Protein AF-A0A227J1B4-F1 (afdb_monomer_lite)

Secondary structure (DSSP, 8-state):
-EEEEEE------STT--SEEEEEE---TT--HHHHHHHHHHHHHHHHHHHHHH-HHHHHHHHHHT-TTHHHHHHHHHHSPPPP--HHHHHHHHHHT-

pLDDT: mean 96.4, std 2.88, range [72.44, 98.31]

Radius of gyration: 17.54 Å; chains: 1; bounding box: 39×41×45 Å

Sequence (98 aa):
YTFGPTFRAENSNTSRHLAEFWMVEPEVAFAELDDVAKLAEDMLKYVFKAVLEERRDDLEFFAQRIDKQAITRLEQFVSSDFAQVDYTDAIQILLDSG

Structure (mmCIF, N/CA/C/O backbone):
data_AF-A0A227J1B4-F1
#
_entry.id   AF-A0A227J1B4-F1
#
loop_
_atom_site.group_PDB
_atom_site.id
_atom_site.type_symbol
_atom_site.label_atom_id
_atom_site.label_alt_id
_atom_site.label_comp_id
_atom_site.label_asym_id
_atom_site.label_entity_id
_atom_site.label_seq_id
_atom_site.pdbx_PDB_ins_code
_atom_site.Cartn_x
_atom_site.Cartn_y
_atom_site.Cartn_z
_atom_site.occupancy
_atom_site.B_iso_or_equiv
_atom_site.auth_seq_id
_atom_site.auth_comp_id
_atom_site.auth_asym_id
_atom_site.auth_atom_id
_atom_site.pdbx_PDB_model_num
ATOM 1 N N . TYR A 1 1 ? 1.575 -11.744 -12.923 1.00 90.56 1 TYR A N 1
ATOM 2 C CA . TYR A 1 1 ? 2.324 -11.146 -11.806 1.00 90.56 1 TYR A CA 1
ATOM 3 C C . TYR A 1 1 ? 3.184 -12.225 -11.167 1.00 90.56 1 TYR A C 1
ATOM 5 O O . TYR A 1 1 ? 2.797 -13.392 -11.220 1.00 90.56 1 TYR A O 1
ATOM 13 N N . THR A 1 2 ? 4.341 -11.867 -10.620 1.00 96.06 2 THR A N 1
ATOM 14 C CA . THR A 1 2 ? 5.159 -12.761 -9.787 1.00 96.06 2 THR A CA 1
ATOM 15 C C . THR A 1 2 ? 4.720 -12.638 -8.328 1.00 96.06 2 THR A C 1
ATOM 17 O O . THR A 1 2 ? 4.209 -11.602 -7.905 1.00 96.06 2 THR A O 1
ATOM 20 N N . PHE A 1 3 ? 4.896 -13.707 -7.557 1.00 97.81 3 PHE A N 1
ATOM 21 C CA . PHE A 1 3 ? 4.794 -13.681 -6.101 1.00 97.81 3 PHE A CA 1
ATOM 22 C C . PHE A 1 3 ? 5.837 -14.658 -5.565 1.00 97.81 3 PHE A C 1
ATOM 24 O O . PHE A 1 3 ? 5.656 -15.874 -5.645 1.00 97.81 3 PHE A O 1
ATOM 31 N N . GLY A 1 4 ? 6.963 -14.132 -5.089 1.00 97.44 4 GLY A N 1
ATOM 32 C CA . GLY A 1 4 ? 8.110 -14.956 -4.727 1.00 97.44 4 GLY A CA 1
ATOM 33 C C . GLY A 1 4 ? 9.073 -14.289 -3.750 1.00 97.44 4 GLY A C 1
ATOM 34 O O . GLY A 1 4 ? 8.955 -13.090 -3.473 1.00 97.44 4 GLY A O 1
ATOM 35 N N . PRO A 1 5 ? 10.031 -15.066 -3.217 1.00 96.75 5 PRO A N 1
ATOM 36 C CA . PRO A 1 5 ? 11.082 -14.539 -2.364 1.00 96.75 5 PRO A CA 1
ATOM 37 C C . PRO A 1 5 ? 12.055 -13.675 -3.174 1.00 96.75 5 PRO A C 1
ATOM 39 O O . PRO A 1 5 ? 12.401 -13.982 -4.314 1.00 96.75 5 PRO A O 1
ATOM 42 N N . THR A 1 6 ? 12.514 -12.595 -2.557 1.00 97.12 6 THR A N 1
ATOM 43 C CA . THR A 1 6 ? 13.523 -11.662 -3.057 1.00 97.12 6 THR A CA 1
ATOM 44 C C . THR A 1 6 ? 14.578 -11.457 -1.979 1.00 97.12 6 THR A C 1
ATOM 46 O O . THR A 1 6 ? 14.276 -11.447 -0.785 1.00 97.12 6 THR A O 1
ATOM 49 N N . PHE A 1 7 ? 15.825 -11.282 -2.408 1.00 97.06 7 PHE A N 1
ATOM 50 C CA . PHE A 1 7 ? 16.980 -11.204 -1.523 1.00 97.06 7 PHE A CA 1
ATOM 51 C C . PHE A 1 7 ? 17.697 -9.867 -1.698 1.00 97.06 7 PHE A C 1
ATOM 53 O O . PHE A 1 7 ? 17.908 -9.413 -2.824 1.00 97.06 7 PHE A O 1
ATOM 60 N N . ARG A 1 8 ? 18.117 -9.253 -0.590 1.00 96.50 8 ARG A N 1
ATOM 61 C CA . ARG A 1 8 ? 19.001 -8.081 -0.583 1.00 96.50 8 ARG A CA 1
ATOM 62 C C . ARG A 1 8 ? 20.243 -8.378 0.244 1.00 96.50 8 ARG A C 1
ATOM 64 O O . ARG A 1 8 ? 20.152 -8.764 1.402 1.00 96.50 8 ARG A O 1
ATOM 71 N N . ALA A 1 9 ? 21.409 -8.160 -0.357 1.00 96.06 9 ALA A N 1
ATOM 72 C CA . ALA A 1 9 ? 22.714 -8.403 0.265 1.00 96.06 9 ALA A CA 1
ATOM 73 C C . ALA A 1 9 ? 23.316 -7.151 0.940 1.00 96.06 9 ALA A C 1
ATOM 75 O O . ALA A 1 9 ? 24.506 -7.117 1.248 1.00 96.06 9 ALA A O 1
ATOM 76 N N . GLU A 1 10 ? 22.521 -6.098 1.130 1.00 93.12 10 GLU A N 1
ATOM 77 C CA . GLU A 1 10 ? 22.970 -4.852 1.752 1.00 93.12 10 GLU A CA 1
ATOM 78 C C . GLU A 1 10 ? 23.209 -5.030 3.261 1.00 93.12 10 GLU A C 1
ATOM 80 O O . GLU A 1 10 ? 22.401 -5.631 3.966 1.00 93.12 10 GLU A O 1
ATOM 85 N N . ASN A 1 11 ? 24.315 -4.486 3.783 1.00 93.12 11 ASN A N 1
ATOM 86 C CA . ASN A 1 11 ? 24.608 -4.513 5.220 1.00 93.12 11 ASN A CA 1
ATOM 87 C C . ASN A 1 11 ? 23.810 -3.422 5.954 1.00 93.12 11 ASN A C 1
ATOM 89 O O . ASN A 1 11 ? 24.361 -2.401 6.369 1.00 93.12 11 ASN A O 1
ATOM 93 N N . SER A 1 12 ? 22.497 -3.620 6.060 1.00 90.75 12 SER A N 1
ATOM 94 C CA . SER A 1 12 ? 21.561 -2.662 6.644 1.00 90.75 12 SER A CA 1
ATOM 95 C C . SER A 1 12 ? 20.791 -3.298 7.796 1.00 90.75 12 SER A C 1
ATOM 97 O O . SER A 1 12 ? 19.941 -4.159 7.587 1.00 90.75 12 SER A O 1
ATOM 99 N N . ASN A 1 13 ? 21.081 -2.864 9.025 1.00 91.88 13 ASN A N 1
ATOM 100 C CA . ASN A 1 13 ? 20.427 -3.371 10.230 1.00 91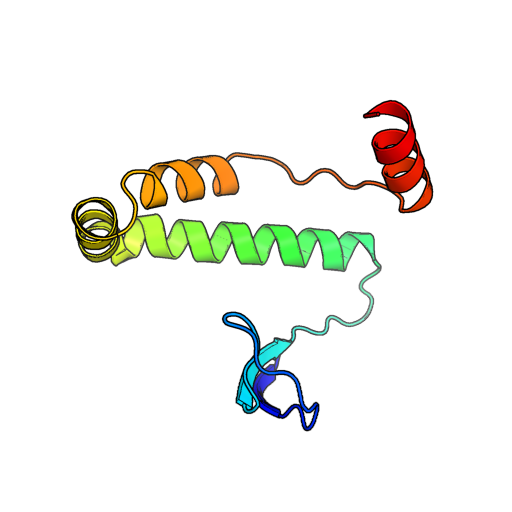.88 13 ASN A CA 1
ATOM 101 C C . ASN A 1 13 ? 19.490 -2.309 10.817 1.00 91.88 13 ASN A C 1
ATOM 103 O O . ASN A 1 13 ? 19.862 -1.551 11.714 1.00 91.88 13 ASN A O 1
ATOM 107 N N . THR A 1 14 ? 18.278 -2.231 10.273 1.00 94.75 14 THR A N 1
ATOM 108 C CA . THR A 1 14 ? 17.203 -1.378 10.797 1.00 94.75 14 THR A CA 1
ATOM 109 C C . THR A 1 14 ? 15.974 -2.230 11.090 1.00 94.75 14 THR A C 1
ATOM 111 O O . THR A 1 14 ? 15.830 -3.323 10.549 1.00 94.75 14 THR A O 1
ATOM 114 N N . SER A 1 15 ? 15.032 -1.717 11.884 1.00 95.44 15 SER A N 1
ATOM 115 C CA . SER A 1 15 ? 13.773 -2.418 12.182 1.00 95.44 15 SER A CA 1
ATOM 116 C C . SER A 1 15 ? 12.852 -2.626 10.969 1.00 95.44 15 SER A C 1
ATOM 118 O O . SER A 1 15 ? 11.801 -3.244 11.116 1.00 95.44 15 SER A O 1
ATOM 120 N N . ARG A 1 16 ? 13.211 -2.101 9.787 1.00 94.62 16 ARG A N 1
ATOM 121 C CA . ARG A 1 16 ? 12.407 -2.153 8.555 1.00 94.62 16 ARG A CA 1
ATOM 122 C C . ARG A 1 16 ? 13.083 -2.895 7.397 1.00 94.62 16 ARG A C 1
ATOM 124 O O . ARG A 1 16 ? 12.466 -3.020 6.345 1.00 94.62 16 ARG A O 1
ATOM 131 N N . HIS A 1 17 ? 14.323 -3.363 7.558 1.00 95.81 17 HIS A N 1
ATOM 132 C CA . HIS A 1 1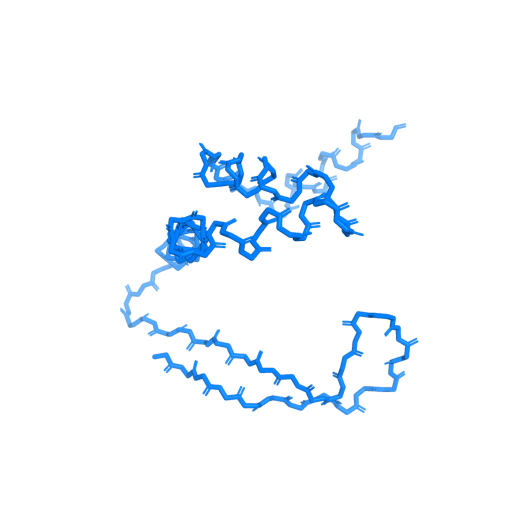7 ? 15.055 -4.064 6.499 1.00 95.81 17 HIS A CA 1
ATOM 133 C C . HIS A 1 17 ? 15.177 -5.557 6.795 1.00 95.81 17 HIS A C 1
ATOM 135 O O . HIS A 1 17 ? 15.469 -5.956 7.919 1.00 95.81 17 HIS A O 1
ATOM 141 N N . LEU A 1 18 ? 14.971 -6.367 5.757 1.00 95.62 18 LEU A N 1
ATOM 142 C CA . LEU A 1 18 ? 15.114 -7.818 5.782 1.00 95.62 18 LEU A CA 1
ATOM 143 C C . LEU A 1 18 ? 16.042 -8.244 4.639 1.00 95.62 18 LEU A C 1
ATOM 145 O O . LEU A 1 18 ? 15.950 -7.706 3.536 1.00 95.62 18 LEU A O 1
ATOM 149 N N . ALA A 1 19 ? 16.916 -9.219 4.898 1.00 95.75 19 ALA A N 1
ATOM 150 C CA . ALA A 1 19 ? 17.790 -9.797 3.871 1.00 95.75 19 ALA A CA 1
ATOM 151 C C . ALA A 1 19 ? 17.020 -10.692 2.880 1.00 95.75 19 ALA A C 1
ATOM 153 O O . ALA A 1 19 ? 17.431 -10.842 1.732 1.00 95.75 19 ALA A O 1
ATOM 154 N N . GLU A 1 20 ? 15.890 -11.251 3.316 1.00 97.25 20 GLU A N 1
ATOM 155 C CA . GLU A 1 20 ? 14.953 -12.040 2.519 1.00 97.25 20 GLU A CA 1
ATOM 156 C C . GLU A 1 20 ? 13.527 -11.574 2.834 1.00 97.25 20 GLU A C 1
ATOM 158 O O . GLU A 1 20 ? 13.147 -11.453 4.000 1.00 97.25 20 GLU A O 1
ATOM 163 N N . PHE A 1 21 ? 12.744 -11.282 1.800 1.00 97.69 21 PHE A N 1
ATOM 164 C CA . PHE A 1 21 ? 11.346 -10.864 1.911 1.00 97.69 21 PHE A CA 1
ATOM 165 C C . PHE A 1 21 ? 10.580 -11.251 0.647 1.00 97.69 21 PHE A C 1
ATOM 167 O O . PHE A 1 21 ? 11.167 -11.660 -0.349 1.00 97.69 21 PHE A O 1
ATOM 174 N N . TRP A 1 22 ? 9.257 -11.141 0.685 1.00 97.50 22 TRP A N 1
ATOM 175 C CA . TRP A 1 22 ? 8.407 -11.507 -0.442 1.00 97.50 22 TRP A CA 1
ATOM 176 C C . TRP A 1 22 ? 7.994 -10.278 -1.240 1.00 97.50 22 TRP A C 1
ATOM 178 O O . TRP A 1 22 ? 7.590 -9.269 -0.664 1.00 97.50 22 TRP A O 1
ATOM 188 N N . MET A 1 23 ? 8.075 -10.394 -2.562 1.00 98.19 23 MET A N 1
ATOM 189 C CA . MET A 1 23 ? 7.623 -9.381 -3.510 1.00 98.19 23 MET A CA 1
ATOM 190 C C . MET A 1 23 ? 6.439 -9.912 -4.310 1.00 98.19 23 MET A C 1
ATOM 192 O O . MET A 1 23 ? 6.366 -11.102 -4.626 1.00 98.19 23 MET A O 1
ATOM 196 N N . VAL A 1 24 ? 5.521 -9.005 -4.632 1.00 97.38 24 VAL A N 1
ATOM 197 C CA . VAL A 1 24 ? 4.428 -9.219 -5.581 1.00 97.38 24 VAL A CA 1
ATOM 198 C C . VAL A 1 24 ? 4.604 -8.193 -6.693 1.00 97.38 24 VAL A C 1
ATOM 200 O O . VAL A 1 24 ? 4.542 -6.997 -6.421 1.00 97.38 24 VAL A O 1
ATOM 203 N N . GLU A 1 25 ? 4.855 -8.648 -7.922 1.00 98.06 25 GLU A N 1
ATOM 204 C CA . GLU A 1 25 ? 5.264 -7.770 -9.031 1.00 98.06 25 GLU A CA 1
ATOM 205 C C . GLU A 1 25 ? 4.342 -8.004 -10.245 1.00 98.06 25 GLU A C 1
ATOM 207 O O . GLU A 1 25 ? 4.476 -8.998 -10.977 1.00 98.06 25 GLU A O 1
ATOM 212 N N . PRO A 1 26 ? 3.311 -7.161 -10.436 1.00 96.75 26 PRO A N 1
ATOM 213 C CA . PRO A 1 26 ? 2.495 -7.176 -11.642 1.00 96.75 26 PRO A CA 1
ATOM 214 C C . PRO A 1 26 ? 3.203 -6.465 -12.802 1.00 96.75 26 PRO A C 1
ATOM 216 O O . PRO A 1 26 ? 3.800 -5.415 -12.614 1.00 96.75 26 PRO A O 1
ATOM 219 N N . GLU A 1 27 ? 3.066 -7.021 -14.006 1.00 97.44 27 GLU A N 1
ATOM 220 C CA . GLU A 1 27 ? 3.517 -6.423 -15.267 1.00 97.44 27 GLU A CA 1
ATOM 221 C C . GLU A 1 27 ? 2.336 -6.474 -16.243 1.00 97.44 27 GLU A C 1
ATOM 223 O O . GLU A 1 27 ? 1.682 -7.521 -16.356 1.00 97.44 27 GLU A O 1
ATOM 228 N N . VAL A 1 28 ? 2.039 -5.364 -16.922 1.00 97.38 28 VAL A N 1
ATOM 229 C CA . VAL A 1 28 ? 0.890 -5.248 -17.833 1.00 97.38 28 VAL A CA 1
ATOM 230 C C . VAL A 1 28 ? 1.359 -4.691 -19.172 1.00 97.38 28 VAL A C 1
ATOM 232 O O . VAL A 1 28 ? 1.858 -3.575 -19.257 1.00 97.38 28 VAL A O 1
ATOM 235 N N . ALA A 1 29 ? 1.200 -5.481 -20.235 1.00 97.62 29 ALA A N 1
ATOM 236 C CA . ALA A 1 29 ? 1.574 -5.053 -21.577 1.00 97.62 29 ALA A CA 1
ATOM 237 C C . ALA A 1 29 ? 0.696 -3.883 -22.048 1.00 97.62 29 ALA A C 1
ATOM 239 O O . ALA A 1 29 ? -0.514 -3.897 -21.827 1.00 97.62 29 ALA A O 1
ATOM 240 N N . PHE A 1 30 ? 1.309 -2.934 -22.761 1.00 97.44 30 PHE A N 1
ATOM 241 C CA . PHE A 1 30 ? 0.654 -1.745 -23.331 1.00 97.44 30 PHE A CA 1
ATOM 242 C C . PHE A 1 30 ? 0.073 -0.762 -22.302 1.00 97.44 30 PHE A C 1
ATOM 244 O O . PHE A 1 30 ? -0.709 0.101 -22.686 1.00 97.44 30 PHE A O 1
ATOM 251 N N . ALA A 1 31 ? 0.435 -0.900 -21.025 1.00 97.94 31 ALA A N 1
ATOM 252 C CA . ALA A 1 31 ? 0.071 0.050 -19.984 1.00 97.94 31 ALA A CA 1
ATOM 253 C C . ALA A 1 31 ? 1.054 1.229 -19.966 1.00 97.94 31 ALA A C 1
ATOM 255 O O . ALA A 1 31 ? 2.269 1.031 -20.041 1.00 97.94 31 ALA A O 1
ATOM 256 N N . GLU A 1 32 ? 0.523 2.438 -19.830 1.00 98.06 32 GLU A N 1
ATOM 257 C CA . GLU A 1 32 ? 1.298 3.646 -19.552 1.00 98.06 32 GLU A CA 1
ATOM 258 C C . GLU A 1 32 ? 1.427 3.867 -18.032 1.00 98.06 32 GLU A C 1
ATOM 260 O O . GLU A 1 32 ? 0.862 3.127 -17.220 1.00 98.06 32 GLU A O 1
ATOM 265 N N . LEU A 1 33 ? 2.175 4.898 -17.620 1.00 96.50 33 LEU A N 1
ATOM 266 C CA . LEU A 1 33 ? 2.406 5.191 -16.198 1.00 96.50 33 LEU A CA 1
ATOM 267 C C . LEU A 1 33 ? 1.097 5.396 -15.414 1.00 96.50 33 LEU A C 1
ATOM 269 O O . LEU A 1 33 ? 0.954 4.879 -14.306 1.00 96.50 33 LEU A O 1
ATOM 273 N N . ASP A 1 34 ? 0.136 6.106 -16.002 1.00 96.69 34 ASP A N 1
ATOM 274 C CA . ASP A 1 34 ? -1.156 6.380 -15.368 1.00 96.69 34 ASP A CA 1
ATOM 275 C C . ASP A 1 34 ? -1.969 5.094 -15.162 1.00 96.69 34 ASP A C 1
ATOM 277 O O . ASP A 1 34 ? -2.616 4.928 -14.125 1.00 96.69 34 ASP A O 1
ATOM 281 N N . ASP A 1 35 ? -1.882 4.148 -16.104 1.00 97.62 35 ASP A N 1
ATOM 282 C CA . ASP A 1 35 ? -2.556 2.852 -16.008 1.00 97.62 35 ASP A CA 1
ATOM 283 C C . ASP A 1 35 ? -1.981 2.020 -14.856 1.00 97.62 35 ASP A C 1
ATOM 285 O O . ASP A 1 35 ? -2.730 1.444 -14.063 1.00 97.62 35 ASP A O 1
ATOM 289 N N . VAL A 1 36 ? -0.650 1.967 -14.722 1.00 97.38 36 VAL A N 1
ATOM 290 C CA . VAL A 1 36 ? -0.005 1.202 -13.640 1.00 97.38 36 VAL A CA 1
ATOM 291 C C . VAL A 1 36 ? -0.141 1.886 -12.277 1.00 97.38 36 VAL A C 1
ATOM 293 O O . VAL A 1 36 ? -0.270 1.193 -11.266 1.00 97.38 36 VAL A O 1
ATOM 296 N N . ALA A 1 37 ? -0.186 3.222 -12.225 1.00 96.69 37 ALA A N 1
ATOM 297 C CA . ALA A 1 37 ? -0.479 3.969 -11.001 1.00 96.69 37 ALA A CA 1
ATOM 298 C C . ALA A 1 37 ? -1.911 3.693 -10.518 1.00 96.69 37 ALA A C 1
ATOM 300 O O . ALA A 1 37 ? -2.123 3.395 -9.339 1.00 96.69 37 ALA A O 1
ATOM 301 N N . LYS A 1 38 ? -2.877 3.702 -11.446 1.00 96.94 38 LYS A N 1
ATOM 302 C CA . LYS A 1 38 ? -4.270 3.320 -11.185 1.00 96.94 38 LYS A CA 1
ATOM 303 C C . LYS A 1 38 ? -4.369 1.876 -10.696 1.00 96.94 38 LYS A C 1
ATOM 305 O O . LYS A 1 3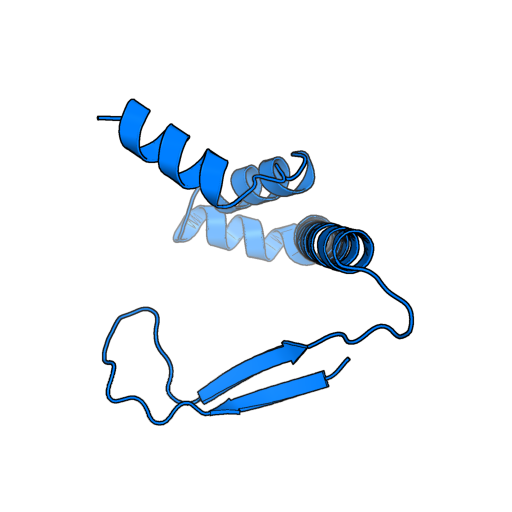8 ? -5.006 1.615 -9.679 1.00 96.94 38 LYS A O 1
ATOM 310 N N . LEU A 1 39 ? -3.686 0.949 -11.370 1.00 97.56 39 LEU A N 1
ATOM 311 C CA . LEU A 1 39 ? -3.645 -0.460 -10.980 1.00 97.56 39 LEU A CA 1
ATOM 312 C C . LEU A 1 39 ? -3.096 -0.647 -9.559 1.00 97.56 39 LEU A C 1
ATOM 314 O O . LEU A 1 39 ? -3.630 -1.455 -8.801 1.00 97.56 39 LEU A O 1
ATOM 318 N N . ALA A 1 40 ? -2.044 0.087 -9.187 1.00 97.12 40 ALA A N 1
ATOM 319 C CA . ALA A 1 40 ? -1.470 0.022 -7.847 1.00 97.12 40 ALA A CA 1
ATOM 320 C C . ALA A 1 40 ? -2.456 0.511 -6.772 1.00 97.12 40 ALA A C 1
ATOM 322 O O . ALA A 1 40 ? -2.607 -0.147 -5.739 1.00 97.12 40 ALA A O 1
ATOM 323 N N . GLU A 1 41 ? -3.153 1.626 -7.019 1.00 97.62 41 GLU A N 1
ATOM 324 C CA . GLU A 1 41 ? -4.200 2.137 -6.126 1.00 97.62 41 GLU A CA 1
ATOM 325 C C . GLU A 1 41 ? -5.347 1.126 -5.975 1.00 97.62 41 GLU A C 1
ATOM 327 O O . GLU A 1 41 ? -5.701 0.754 -4.851 1.00 97.62 41 GLU A O 1
ATOM 332 N N . ASP A 1 42 ? -5.880 0.629 -7.093 1.00 97.69 42 ASP A N 1
ATOM 333 C CA . ASP A 1 42 ? -6.996 -0.319 -7.111 1.00 97.69 42 ASP A CA 1
ATOM 334 C C . ASP A 1 42 ? -6.627 -1.633 -6.405 1.00 97.69 42 ASP A C 1
ATOM 336 O O . ASP A 1 42 ? -7.415 -2.162 -5.616 1.00 97.69 42 ASP A O 1
ATOM 340 N N . MET A 1 43 ? -5.406 -2.138 -6.619 1.00 97.81 43 MET A N 1
ATOM 341 C CA . MET A 1 43 ? -4.905 -3.344 -5.959 1.00 97.81 43 MET A CA 1
ATOM 342 C C . MET A 1 43 ? -4.832 -3.167 -4.437 1.00 97.81 43 MET A C 1
ATOM 344 O O . MET A 1 43 ? -5.306 -4.031 -3.696 1.00 97.81 43 MET A O 1
ATOM 348 N N . LEU A 1 44 ? -4.267 -2.055 -3.953 1.00 97.75 44 LEU A N 1
ATOM 349 C CA . LEU A 1 44 ? -4.159 -1.787 -2.515 1.00 97.75 44 LEU A CA 1
ATOM 350 C C . LEU A 1 44 ? -5.537 -1.612 -1.870 1.00 97.75 44 LEU A C 1
ATOM 352 O O . LEU A 1 44 ? -5.813 -2.227 -0.836 1.00 97.75 44 LEU A O 1
ATOM 356 N N . LYS A 1 45 ? -6.423 -0.824 -2.495 1.00 98.25 45 LYS A N 1
ATOM 357 C CA . LYS A 1 45 ? -7.800 -0.628 -2.019 1.00 98.25 45 LYS A CA 1
ATOM 358 C C . LYS A 1 45 ? -8.562 -1.950 -1.965 1.00 98.25 45 LYS A C 1
ATOM 360 O O . LYS A 1 45 ? -9.233 -2.218 -0.969 1.00 98.25 45 LYS A O 1
ATOM 365 N N . TYR A 1 46 ? -8.422 -2.795 -2.987 1.00 98.25 46 TYR A N 1
ATOM 366 C CA . TYR A 1 46 ? -9.047 -4.114 -3.019 1.00 98.25 46 TYR A CA 1
ATOM 367 C C . TYR A 1 46 ? -8.558 -5.008 -1.875 1.00 98.25 46 TYR A C 1
ATOM 369 O O . TYR A 1 46 ? -9.377 -5.544 -1.131 1.00 98.25 46 TYR A O 1
ATOM 377 N N . VAL A 1 47 ? -7.238 -5.142 -1.692 1.00 98.06 47 VAL A N 1
ATOM 378 C CA . VAL A 1 47 ? -6.666 -6.001 -0.642 1.00 98.06 47 VAL A CA 1
ATOM 379 C C . VAL A 1 47 ? -7.110 -5.540 0.744 1.00 98.06 47 VAL A C 1
ATOM 381 O O . VAL A 1 47 ? -7.543 -6.359 1.553 1.00 98.06 47 VAL A O 1
ATOM 384 N N . PHE A 1 48 ? -7.056 -4.239 1.031 1.00 97.75 48 PHE A N 1
ATOM 385 C CA . PHE A 1 48 ? -7.478 -3.732 2.337 1.00 97.75 48 PHE A CA 1
ATOM 386 C C . PHE A 1 48 ? -8.976 -3.882 2.571 1.00 97.75 48 PHE A C 1
ATOM 388 O O . PHE A 1 48 ? -9.375 -4.233 3.681 1.00 97.75 48 PHE A O 1
ATOM 395 N N . LYS A 1 49 ? -9.801 -3.694 1.537 1.00 98.12 49 LYS A N 1
ATOM 396 C CA . LYS A 1 49 ? -11.236 -3.966 1.619 1.00 98.12 49 LYS A CA 1
ATOM 397 C C . LYS A 1 49 ? -11.511 -5.443 1.911 1.00 98.12 49 LYS A C 1
ATOM 399 O O . LYS A 1 49 ? -12.268 -5.734 2.830 1.00 98.12 49 LYS A O 1
ATOM 404 N N . ALA A 1 50 ? -10.841 -6.358 1.210 1.00 98.3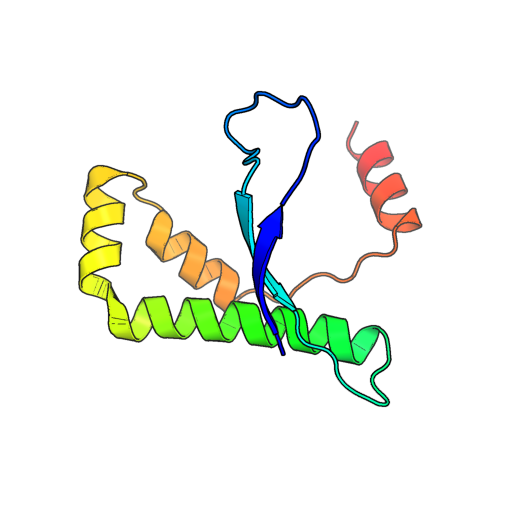1 50 ALA A N 1
ATOM 405 C CA . ALA A 1 50 ? -10.982 -7.793 1.441 1.00 98.31 50 ALA A CA 1
ATOM 406 C C . ALA A 1 50 ? -10.588 -8.179 2.877 1.00 98.31 50 ALA A C 1
ATOM 408 O O . ALA A 1 50 ? -11.314 -8.909 3.541 1.00 98.31 50 ALA A O 1
ATOM 409 N N . VAL A 1 51 ? -9.491 -7.633 3.414 1.00 97.88 51 VAL A N 1
ATOM 410 C CA . VAL A 1 51 ? -9.088 -7.891 4.810 1.00 97.88 51 VAL A CA 1
ATOM 411 C C . VAL A 1 51 ? -10.107 -7.319 5.807 1.00 97.88 51 VAL A C 1
ATOM 413 O O . VAL A 1 51 ? -10.436 -7.984 6.788 1.00 97.88 51 VAL A O 1
ATOM 416 N N . LEU A 1 52 ? -10.642 -6.119 5.558 1.00 97.69 52 LEU A N 1
ATOM 417 C CA . LEU A 1 52 ? -11.683 -5.510 6.396 1.00 97.69 52 LEU A CA 1
ATOM 418 C C . LEU A 1 52 ? -12.981 -6.329 6.421 1.00 97.69 52 LEU A C 1
ATOM 420 O O . LEU A 1 52 ? -13.615 -6.410 7.474 1.00 97.69 52 LEU A O 1
ATOM 424 N N . GLU A 1 53 ? -13.374 -6.904 5.283 1.00 97.75 53 GLU A N 1
ATOM 425 C CA . GLU A 1 53 ? -14.623 -7.658 5.118 1.00 97.75 53 GLU A CA 1
ATOM 426 C C . GLU A 1 53 ? -14.497 -9.118 5.574 1.00 97.75 53 GLU A C 1
ATOM 428 O O . GLU A 1 53 ? -15.398 -9.642 6.226 1.00 97.75 53 GLU A O 1
ATOM 433 N N . GLU A 1 54 ? -13.379 -9.777 5.267 1.00 98.25 54 GLU A N 1
ATOM 434 C CA . GLU A 1 54 ? -13.203 -11.219 5.477 1.00 98.25 54 GLU A CA 1
ATOM 435 C C . GLU A 1 54 ? -12.480 -11.576 6.784 1.00 98.25 54 GLU A C 1
ATOM 437 O O . GLU A 1 54 ? -12.544 -12.729 7.212 1.00 98.25 54 GLU A O 1
ATOM 442 N N . ARG A 1 55 ? -11.764 -10.628 7.411 1.00 97.50 55 ARG A N 1
ATOM 443 C CA . ARG A 1 55 ? -10.895 -10.863 8.590 1.00 97.50 55 ARG A CA 1
ATOM 444 C C . ARG A 1 55 ? -11.102 -9.837 9.704 1.00 97.50 55 ARG A C 1
ATOM 446 O O . ARG A 1 55 ? -10.159 -9.399 10.366 1.00 97.50 55 ARG A O 1
ATOM 453 N N . ARG A 1 56 ? -12.354 -9.415 9.902 1.00 96.00 56 ARG A N 1
ATOM 454 C CA . ARG A 1 56 ? -12.708 -8.382 10.886 1.00 96.00 56 ARG A CA 1
ATOM 455 C C . ARG A 1 56 ? -12.381 -8.790 12.325 1.00 96.00 56 ARG A C 1
ATOM 457 O O . ARG A 1 56 ? -11.946 -7.947 13.100 1.00 96.00 56 ARG A O 1
ATOM 464 N N . ASP A 1 57 ? -12.560 -10.060 12.661 1.00 97.25 57 ASP A N 1
ATOM 465 C CA . ASP A 1 57 ? -12.259 -10.637 13.973 1.00 97.25 57 ASP A CA 1
ATOM 466 C C . ASP A 1 57 ? -10.773 -10.509 14.346 1.00 97.25 57 ASP A C 1
ATOM 468 O O . ASP A 1 57 ? -10.441 -10.005 15.423 1.00 97.25 57 ASP A O 1
ATOM 472 N N . ASP A 1 58 ? -9.873 -10.873 13.431 1.00 97.00 58 ASP A N 1
ATOM 473 C CA . ASP A 1 58 ? -8.427 -10.711 13.620 1.00 97.00 58 ASP A CA 1
ATOM 474 C C . ASP A 1 58 ? -8.036 -9.226 13.727 1.00 97.00 58 ASP A C 1
ATOM 476 O O . ASP A 1 58 ? -7.232 -8.832 14.579 1.00 97.00 58 ASP A O 1
ATOM 480 N N . LEU A 1 59 ? -8.640 -8.366 12.901 1.00 97.00 59 LEU A N 1
ATOM 481 C CA . LEU A 1 59 ? -8.410 -6.922 12.961 1.00 97.00 59 LEU A CA 1
ATOM 482 C C . LEU A 1 59 ? -8.872 -6.303 14.286 1.00 97.00 59 LEU A C 1
ATOM 484 O O . LEU A 1 59 ? -8.186 -5.431 14.822 1.00 97.00 59 LEU A O 1
ATOM 488 N N . GLU A 1 60 ? -10.004 -6.740 14.836 1.00 97.31 60 GLU A N 1
ATOM 489 C CA . GLU A 1 60 ? -10.492 -6.292 16.144 1.00 97.31 60 GLU A CA 1
ATOM 490 C C . GLU A 1 60 ? -9.547 -6.719 17.267 1.00 97.31 60 GLU A C 1
ATOM 492 O O . GLU A 1 60 ? -9.255 -5.927 18.171 1.00 97.31 60 GLU A O 1
ATOM 497 N N . PHE A 1 61 ? -8.996 -7.931 17.184 1.00 97.25 61 PHE A N 1
ATOM 498 C CA . PHE A 1 61 ? -7.958 -8.378 18.104 1.00 97.25 61 PHE A CA 1
ATOM 499 C C . PHE A 1 61 ? -6.710 -7.482 18.030 1.00 97.25 61 PHE A C 1
ATOM 501 O O . PHE A 1 61 ? -6.214 -7.021 19.066 1.00 97.25 61 PHE A O 1
ATOM 508 N N . PHE A 1 62 ? -6.229 -7.155 16.825 1.00 96.31 62 PHE A N 1
ATOM 509 C CA . PHE A 1 62 ? -5.107 -6.224 16.657 1.00 96.31 62 PHE A CA 1
ATOM 510 C C . PHE A 1 62 ? -5.432 -4.814 17.148 1.00 96.31 62 PHE A C 1
ATOM 512 O O . PHE A 1 62 ? -4.577 -4.182 17.776 1.00 96.31 62 PHE A O 1
ATOM 519 N N . ALA A 1 63 ? -6.662 -4.342 16.946 1.00 96.81 63 ALA A N 1
ATOM 520 C CA . ALA A 1 63 ? -7.096 -3.041 17.435 1.00 96.81 63 ALA A CA 1
ATOM 521 C C . ALA A 1 63 ? -7.058 -2.953 18.968 1.00 96.81 63 ALA A C 1
ATOM 523 O O . ALA A 1 63 ? -6.682 -1.931 19.541 1.00 96.81 63 ALA A O 1
ATOM 524 N N . GLN A 1 64 ? -7.385 -4.046 19.656 1.00 97.06 64 GLN A N 1
ATOM 525 C CA . GLN A 1 64 ? -7.338 -4.096 21.116 1.00 97.06 64 GLN A CA 1
ATOM 526 C C . GLN A 1 64 ? -5.911 -4.189 21.672 1.00 97.06 64 GLN A C 1
ATOM 528 O O . GLN A 1 64 ? -5.655 -3.694 22.772 1.00 97.06 64 GLN A O 1
ATOM 533 N N . ARG A 1 65 ? -4.995 -4.860 20.961 1.00 96.88 65 ARG A N 1
ATOM 534 C CA . ARG A 1 65 ? -3.689 -5.268 21.510 1.00 96.88 65 ARG A CA 1
ATOM 535 C C . ARG A 1 65 ? -2.490 -4.495 20.979 1.00 96.88 65 ARG A C 1
ATOM 537 O O . ARG A 1 65 ? -1.510 -4.371 21.707 1.00 96.88 65 ARG A O 1
ATOM 544 N N . ILE A 1 66 ? -2.554 -4.014 19.743 1.00 95.25 66 ILE A N 1
ATOM 545 C CA . ILE A 1 66 ? -1.409 -3.447 19.023 1.00 95.25 66 ILE A CA 1
ATOM 546 C C . ILE A 1 66 ? -1.670 -1.985 18.672 1.00 95.25 66 ILE A C 1
ATOM 548 O O . ILE A 1 66 ? -0.899 -1.115 19.067 1.00 95.25 66 ILE A O 1
ATOM 552 N N . ASP A 1 67 ? -2.763 -1.704 17.960 1.00 95.56 67 ASP A N 1
ATOM 553 C CA . ASP A 1 67 ? -3.051 -0.365 17.444 1.00 95.56 67 ASP A CA 1
ATOM 554 C C . ASP A 1 67 ? -4.556 -0.111 17.336 1.00 95.56 67 ASP A C 1
ATOM 556 O O . ASP A 1 67 ? -5.210 -0.559 16.396 1.00 95.56 67 ASP A O 1
ATOM 560 N N . LYS A 1 68 ? -5.089 0.695 18.262 1.00 96.56 68 LYS A N 1
ATOM 561 C CA . LYS A 1 68 ? -6.517 1.051 18.337 1.00 96.56 68 LYS A CA 1
ATOM 562 C C . LYS A 1 68 ? -7.070 1.685 17.060 1.00 96.56 68 LYS A C 1
ATOM 564 O O . LYS A 1 68 ? -8.280 1.659 16.866 1.00 96.56 68 L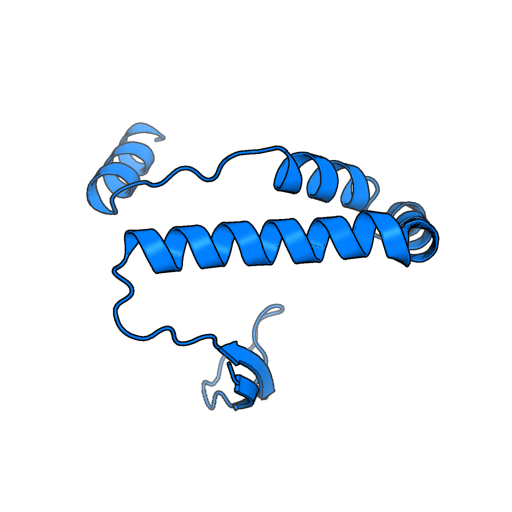YS A O 1
ATOM 569 N N . GLN A 1 69 ? -6.213 2.262 16.219 1.00 97.00 69 GLN A N 1
ATOM 570 C CA . GLN A 1 69 ? -6.602 2.923 14.976 1.00 97.00 69 GLN A CA 1
ATOM 571 C C . GLN A 1 69 ? -6.411 2.038 13.740 1.00 97.00 69 GLN A C 1
ATOM 573 O O . GLN A 1 69 ? -6.670 2.505 12.633 1.00 97.00 69 GLN A O 1
ATOM 578 N N . ALA A 1 70 ? -5.979 0.778 13.888 1.00 96.06 70 ALA A N 1
ATOM 579 C CA . ALA A 1 70 ? -5.685 -0.104 12.757 1.00 96.06 70 ALA A CA 1
ATOM 580 C C . ALA A 1 70 ? -6.857 -0.197 11.769 1.00 96.06 70 ALA A C 1
ATOM 582 O O . ALA A 1 70 ? -6.671 0.001 10.571 1.00 96.06 70 ALA A O 1
ATOM 583 N N . ILE A 1 71 ? -8.066 -0.423 12.286 1.00 97.50 71 ILE A N 1
ATOM 584 C CA . ILE A 1 71 ? -9.282 -0.547 11.479 1.00 97.50 71 ILE A CA 1
ATOM 585 C C . ILE A 1 71 ? -9.646 0.785 10.823 1.00 97.50 71 ILE A C 1
ATOM 587 O O . ILE A 1 71 ? -9.772 0.850 9.604 1.00 97.50 71 ILE A O 1
ATOM 591 N N . THR A 1 72 ? -9.765 1.858 11.610 1.00 97.50 72 THR A N 1
ATOM 592 C CA . THR A 1 72 ? -10.183 3.168 11.089 1.00 97.50 72 THR A CA 1
ATOM 593 C C . THR A 1 72 ? -9.196 3.715 10.066 1.00 97.50 72 THR A C 1
ATOM 595 O O . THR A 1 72 ? -9.604 4.356 9.105 1.00 97.50 72 THR A O 1
ATOM 598 N N . ARG A 1 73 ? -7.897 3.435 10.230 1.00 96.88 73 ARG A N 1
ATOM 599 C CA . ARG A 1 73 ? -6.865 3.807 9.259 1.00 96.88 73 ARG A CA 1
ATOM 600 C C . ARG A 1 73 ? -7.056 3.079 7.930 1.00 96.88 73 ARG A C 1
ATOM 602 O O . ARG A 1 73 ? -6.929 3.712 6.890 1.00 96.88 73 ARG A O 1
ATOM 609 N N . LEU A 1 74 ? -7.358 1.779 7.951 1.00 97.12 74 LEU A N 1
ATOM 610 C CA . LEU A 1 74 ? -7.638 1.022 6.726 1.00 97.12 74 LEU A CA 1
ATOM 611 C C . LEU A 1 74 ? -8.936 1.493 6.059 1.00 97.12 74 LEU A C 1
ATOM 613 O O . LEU A 1 74 ? -8.956 1.675 4.846 1.00 97.12 74 LEU A O 1
ATOM 617 N N . GLU A 1 75 ? -9.990 1.752 6.836 1.00 97.75 75 GLU A N 1
ATOM 618 C CA . GLU A 1 75 ? -11.257 2.293 6.321 1.00 97.75 75 GLU A CA 1
ATOM 619 C C . GLU A 1 75 ? -11.041 3.653 5.634 1.00 97.75 75 GLU A C 1
ATOM 621 O O . GLU A 1 75 ? -11.480 3.845 4.501 1.00 97.75 75 GLU A O 1
ATOM 626 N N . GLN A 1 76 ? -10.287 4.559 6.268 1.00 97.56 76 GLN A N 1
ATOM 627 C CA . GLN A 1 76 ? -9.913 5.854 5.690 1.00 97.56 76 GLN A CA 1
ATOM 628 C C . GLN A 1 76 ? -9.049 5.712 4.437 1.00 97.56 76 GLN A C 1
ATOM 630 O O . GLN A 1 76 ? -9.244 6.444 3.470 1.00 97.56 76 GLN A O 1
ATOM 635 N N . PHE A 1 77 ? -8.094 4.782 4.441 1.00 96.88 77 PHE A 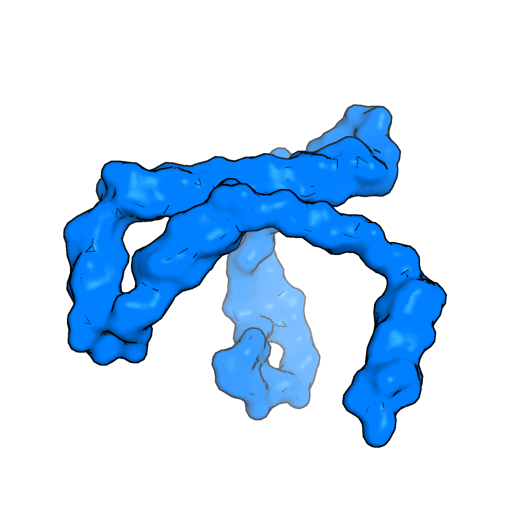N 1
ATOM 636 C CA . PHE A 1 77 ? -7.239 4.532 3.287 1.00 96.88 77 PHE A CA 1
ATOM 637 C C . PHE A 1 77 ? -8.063 4.088 2.076 1.00 96.88 77 PHE A C 1
ATOM 639 O O . PHE A 1 77 ? -7.893 4.622 0.986 1.00 96.88 77 PHE A O 1
ATOM 646 N N . VAL A 1 78 ? -8.984 3.138 2.270 1.00 97.31 78 VAL A N 1
ATOM 647 C CA . VAL A 1 78 ? -9.841 2.622 1.192 1.00 97.31 78 VAL A CA 1
ATOM 648 C C . VAL A 1 78 ? -10.769 3.711 0.650 1.00 97.31 78 VAL A C 1
ATOM 650 O O . VAL A 1 78 ? -11.023 3.744 -0.553 1.00 97.31 78 VAL A O 1
ATOM 653 N N . SER A 1 79 ? -11.260 4.609 1.510 1.00 96.81 79 SER A N 1
ATOM 654 C CA . SER A 1 79 ? -12.180 5.678 1.108 1.00 96.81 79 SER A CA 1
ATOM 655 C C . SER A 1 79 ? -11.508 6.893 0.469 1.00 96.81 79 SER A C 1
ATOM 657 O O . SER A 1 79 ? -12.203 7.711 -0.124 1.00 96.81 79 SER A O 1
ATOM 659 N N . SER A 1 80 ? -10.197 7.061 0.643 1.00 96.75 80 SER A N 1
ATOM 660 C CA . SER A 1 80 ? -9.470 8.241 0.166 1.00 96.75 80 SER A CA 1
ATOM 661 C C . SER A 1 80 ? -8.921 8.018 -1.237 1.00 96.75 80 SER A C 1
ATOM 663 O O . SER A 1 80 ? -8.470 6.922 -1.561 1.00 96.75 80 SER A O 1
ATOM 665 N N . ASP A 1 81 ? -8.919 9.057 -2.065 1.00 93.75 81 ASP A N 1
ATOM 666 C CA . ASP A 1 81 ? -8.265 9.025 -3.375 1.00 93.75 81 ASP A CA 1
ATOM 667 C C . ASP A 1 81 ? -6.771 9.320 -3.247 1.00 93.75 81 ASP A C 1
ATOM 669 O O . ASP A 1 81 ? -6.346 10.100 -2.387 1.00 93.75 81 ASP A O 1
ATOM 673 N N . PHE A 1 82 ? -5.962 8.682 -4.092 1.00 94.31 82 PHE A N 1
ATOM 674 C CA . PHE A 1 82 ? -4.523 8.911 -4.083 1.00 94.31 82 PHE A CA 1
ATOM 675 C C . PHE A 1 82 ? -4.195 10.211 -4.812 1.00 94.31 82 PHE A C 1
ATOM 677 O O . PHE A 1 82 ? -4.554 10.412 -5.972 1.00 94.31 82 PHE A O 1
ATOM 684 N N . ALA A 1 83 ? -3.464 11.092 -4.133 1.00 93.56 83 ALA A N 1
ATOM 685 C CA . ALA A 1 83 ? -2.895 12.262 -4.777 1.00 93.56 83 ALA A CA 1
ATOM 686 C C . ALA A 1 83 ? -1.755 11.826 -5.708 1.00 93.56 83 ALA A C 1
ATOM 688 O O . ALA A 1 83 ? -0.811 11.165 -5.273 1.00 93.56 83 ALA A O 1
ATOM 689 N N . GLN A 1 84 ? -1.834 12.231 -6.974 1.00 93.75 84 GLN A N 1
ATOM 690 C CA . GLN A 1 84 ? -0.716 12.151 -7.906 1.00 93.75 84 GLN A CA 1
ATOM 691 C C . GLN A 1 84 ? 0.015 13.488 -7.873 1.00 93.75 84 GLN A C 1
ATOM 693 O O . GLN A 1 84 ? -0.593 14.537 -8.084 1.00 93.75 84 GLN A O 1
ATOM 698 N N . VAL A 1 85 ? 1.297 13.449 -7.527 1.00 94.88 85 VAL A N 1
ATOM 699 C CA . VAL A 1 85 ? 2.114 14.645 -7.328 1.00 94.88 85 VAL A CA 1
ATOM 700 C C . VAL A 1 85 ? 3.406 14.455 -8.097 1.00 94.88 85 VAL A C 1
ATOM 702 O O . VAL A 1 85 ? 4.121 13.473 -7.874 1.00 94.88 85 VAL A O 1
ATOM 705 N N . ASP A 1 86 ? 3.710 15.404 -8.976 1.00 96.50 86 ASP A N 1
ATOM 706 C CA . ASP A 1 86 ? 4.990 15.425 -9.663 1.00 96.50 86 ASP A CA 1
ATOM 707 C C . ASP A 1 86 ? 6.117 15.609 -8.651 1.00 96.50 86 ASP A C 1
ATOM 709 O O . ASP A 1 86 ? 6.003 16.339 -7.664 1.00 96.50 86 ASP A O 1
ATOM 713 N N . TYR A 1 87 ? 7.258 14.979 -8.918 1.00 97.19 87 TYR A N 1
ATOM 714 C CA . TYR A 1 87 ? 8.418 15.085 -8.036 1.00 97.19 87 TYR A CA 1
ATOM 715 C C . TYR A 1 87 ? 8.820 16.549 -7.772 1.00 97.19 87 TYR A C 1
ATOM 717 O O . TYR A 1 87 ? 9.146 16.907 -6.641 1.00 97.19 87 TYR A O 1
ATOM 725 N N . THR A 1 88 ? 8.756 17.406 -8.796 1.00 97.56 88 THR A N 1
ATOM 726 C CA . THR A 1 88 ? 9.065 18.841 -8.682 1.00 97.56 88 THR A CA 1
ATOM 727 C C . THR A 1 88 ? 8.124 19.551 -7.709 1.00 97.56 88 THR A C 1
ATOM 729 O O . THR A 1 88 ? 8.583 20.324 -6.868 1.00 97.56 88 THR A O 1
ATOM 732 N N . ASP A 1 89 ? 6.829 19.241 -7.770 1.00 97.31 89 ASP A N 1
ATOM 733 C CA . ASP A 1 89 ? 5.825 19.823 -6.880 1.00 97.31 89 ASP A CA 1
ATOM 734 C C . ASP A 1 89 ? 6.007 19.318 -5.447 1.00 97.31 89 ASP A C 1
ATOM 736 O O . ASP A 1 89 ? 5.923 20.097 -4.499 1.00 97.31 89 ASP A O 1
ATOM 740 N N . ALA A 1 90 ? 6.347 18.037 -5.271 1.00 97.19 90 ALA A N 1
ATOM 741 C CA . ALA A 1 90 ? 6.655 17.478 -3.957 1.00 97.19 90 ALA A CA 1
ATOM 742 C C . ALA A 1 90 ? 7.839 18.198 -3.286 1.00 97.19 90 ALA A C 1
ATOM 744 O O . ALA A 1 90 ? 7.790 18.473 -2.086 1.00 97.19 90 ALA A O 1
ATOM 745 N N . ILE A 1 91 ? 8.885 18.549 -4.047 1.00 97.56 91 ILE A N 1
ATOM 746 C CA . ILE A 1 91 ? 10.003 19.355 -3.535 1.00 97.56 91 ILE A CA 1
ATOM 747 C C . ILE A 1 91 ? 9.533 20.747 -3.118 1.00 97.56 91 ILE A C 1
ATOM 749 O O . ILE A 1 91 ? 9.905 21.209 -2.040 1.00 97.56 91 ILE A O 1
ATOM 753 N N . GLN A 1 92 ? 8.705 21.400 -3.934 1.00 97.44 92 GLN A N 1
ATOM 754 C CA . GLN A 1 92 ? 8.189 22.729 -3.616 1.00 97.44 92 GLN A CA 1
ATOM 755 C C . GLN A 1 92 ? 7.351 22.712 -2.329 1.00 97.44 92 GLN A C 1
ATOM 757 O O . GLN A 1 92 ? 7.604 23.508 -1.429 1.00 97.44 92 GLN A O 1
ATOM 762 N N . ILE A 1 93 ? 6.443 21.739 -2.184 1.00 97.06 93 ILE A N 1
ATOM 763 C CA . ILE A 1 93 ? 5.632 21.544 -0.970 1.00 97.06 93 ILE A CA 1
ATOM 764 C C . ILE A 1 93 ? 6.522 21.394 0.270 1.00 97.06 93 ILE A C 1
ATOM 766 O O . ILE A 1 93 ? 6.232 21.971 1.316 1.00 97.06 93 ILE A O 1
ATOM 770 N N . LEU A 1 94 ? 7.612 20.627 0.168 1.00 97.31 94 LEU A N 1
ATOM 771 C CA . LEU A 1 94 ? 8.540 20.433 1.282 1.00 97.31 94 LEU A CA 1
ATOM 772 C C . LEU A 1 94 ? 9.288 21.721 1.643 1.00 97.31 94 LEU A C 1
ATOM 774 O O . LEU A 1 94 ? 9.442 22.008 2.830 1.00 97.31 94 LEU A O 1
ATOM 778 N N . LEU A 1 95 ? 9.728 22.501 0.653 1.00 97.06 95 LEU A N 1
ATOM 779 C CA . LEU A 1 95 ? 10.396 23.786 0.885 1.00 97.06 95 LEU A CA 1
ATOM 780 C C . LEU A 1 95 ? 9.465 24.813 1.539 1.00 97.06 95 LEU A C 1
ATOM 782 O O . LEU A 1 95 ? 9.904 25.536 2.428 1.00 97.06 95 LEU A O 1
ATOM 786 N N . ASP A 1 96 ? 8.190 24.830 1.148 1.00 97.19 96 ASP A N 1
ATOM 787 C CA . ASP A 1 96 ? 7.177 25.740 1.694 1.00 97.19 96 ASP A CA 1
ATOM 788 C C . ASP A 1 96 ? 6.662 25.308 3.082 1.00 97.19 96 ASP A C 1
ATOM 790 O O . ASP A 1 96 ? 5.968 26.071 3.754 1.00 97.19 96 ASP A O 1
ATOM 794 N N . SER A 1 97 ? 6.977 24.082 3.520 1.00 93.56 97 SER A N 1
ATOM 795 C CA . SER A 1 97 ? 6.559 23.533 4.820 1.00 93.56 97 SER A CA 1
ATOM 796 C C . SER A 1 97 ? 7.477 23.892 6.000 1.00 93.56 97 SER A C 1
ATOM 798 O O . SER A 1 97 ? 7.161 23.533 7.139 1.00 93.56 97 SER A O 1
ATOM 800 N N . GLY A 1 98 ? 8.608 24.559 5.730 1.00 72.44 98 GLY A N 1
ATOM 801 C CA . GLY A 1 98 ? 9.586 25.032 6.722 1.00 72.44 98 GLY A CA 1
ATOM 802 C C . GLY A 1 98 ? 9.361 26.473 7.160 1.00 72.44 98 GLY A C 1
ATOM 803 O O . GLY A 1 98 ? 9.751 26.778 8.310 1.00 72.44 98 GLY A O 1
#

InterPro domains:
  IPR004364 Aminoacyl-tRNA synthetase, class II (D/K/N) [PF00152] (1-94)
  IPR006195 Aminoacyl-tRNA synthetase, class II [PS50862] (1-78)
  IPR045864 Class II Aminoacyl-tRNA synthetase/Biotinyl protein ligase (BPL) and lipoyl protein ligase (LPL) [G3DSA:3.30.930.10] (1-98)
  IPR045864 Class II Aminoacyl-tRNA synthetase/Biotinyl protein ligase (BPL) and lipoyl protein ligase (LPL) [SSF55681] (1-95)

Organism: Vibrio parahaemolyticus (NCBI:txid670)

Foldseek 3Di:
DDWDKDADPDPDDDPPDDRIDIDDDDDDPPDDPVRVVVVVLVVLLVVLVCCVVVVVVVQVVCCVPPNVCSNVVSVCSNPDDDDDDDPVRVVVVVVVVD